Protein AF-A0A7W6RQV2-F1 (afdb_monomer)

Organism: NCBI:txid57676

Solvent-accessible surface area (backbone atoms only — not comparable to full-atom values): 5603 Å² total; per-residue (Å²): 136,58,71,72,53,54,58,49,50,53,52,50,47,19,49,53,39,10,66,61,70,71,48,55,57,66,60,26,34,29,52,48,19,45,75,64,76,25,96,26,41,68,55,44,54,55,39,45,74,69,75,50,73,82,48,71,68,47,50,51,51,50,52,47,58,39,55,73,66,35,56,68,44,67,75,70,73,44,67,94,78,64,60,72,86,61,58,65,80,74,52,79,82,84,123

pLDDT: mean 77.91, std 13.91, range [43.62, 92.31]

Structure (mmCIF, N/CA/C/O backbone):
data_AF-A0A7W6RQV2-F1
#
_entry.id   AF-A0A7W6RQV2-F1
#
loop_
_atom_site.group_PDB
_atom_site.id
_atom_site.type_symbol
_atom_site.label_atom_id
_atom_site.label_alt_id
_atom_site.label_comp_id
_atom_site.label_asym_id
_atom_site.label_entity_id
_atom_site.label_seq_id
_atom_site.pdbx_PDB_ins_code
_atom_site.Cartn_x
_atom_site.Cartn_y
_atom_site.Cartn_z
_atom_site.occupancy
_atom_site.B_iso_or_equiv
_atom_site.auth_seq_id
_atom_site.auth_comp_id
_atom_site.auth_asym_id
_atom_site.auth_atom_id
_atom_site.pdbx_PDB_model_num
ATOM 1 N N . MET A 1 1 ? -8.535 16.051 5.460 1.00 43.62 1 MET A N 1
ATOM 2 C CA . MET A 1 1 ? -8.170 14.750 4.855 1.00 43.62 1 MET A CA 1
ATOM 3 C C . MET A 1 1 ? -8.905 13.666 5.637 1.00 43.62 1 MET A C 1
ATOM 5 O O . MET A 1 1 ? -8.547 13.447 6.783 1.00 43.62 1 MET A O 1
ATOM 9 N N . THR A 1 2 ? -9.978 13.081 5.103 1.00 57.50 2 THR A N 1
ATOM 10 C CA . THR A 1 2 ? -10.766 12.036 5.791 1.00 57.50 2 THR A CA 1
ATOM 11 C C . THR A 1 2 ? -10.059 10.679 5.740 1.00 57.50 2 THR A C 1
ATOM 13 O O . THR A 1 2 ? -9.210 10.443 4.881 1.00 57.50 2 THR A O 1
ATOM 16 N N . GLU A 1 3 ? -10.398 9.769 6.649 1.00 59.25 3 GLU A N 1
ATOM 17 C CA . GLU A 1 3 ? -9.801 8.424 6.753 1.00 59.25 3 GLU A CA 1
ATOM 18 C C . GLU A 1 3 ? -9.928 7.615 5.454 1.00 59.25 3 GLU A C 1
ATOM 20 O O . GLU A 1 3 ? -8.968 6.984 5.003 1.00 59.25 3 GLU A O 1
ATOM 25 N N . ALA A 1 4 ? -11.070 7.748 4.771 1.00 64.00 4 ALA A N 1
ATOM 26 C CA . ALA A 1 4 ? -11.306 7.180 3.446 1.00 64.00 4 ALA A CA 1
ATOM 27 C C . ALA A 1 4 ? -10.264 7.636 2.404 1.00 64.00 4 ALA A C 1
ATOM 29 O O . ALA A 1 4 ? -9.883 6.862 1.519 1.00 64.00 4 ALA A O 1
ATOM 30 N N . ASN A 1 5 ? -9.746 8.864 2.529 1.00 77.75 5 ASN A N 1
ATOM 31 C CA . ASN A 1 5 ? -8.711 9.378 1.635 1.00 77.75 5 ASN A CA 1
ATOM 32 C C . ASN A 1 5 ? -7.362 8.708 1.916 1.00 77.75 5 ASN A C 1
ATOM 34 O O . ASN A 1 5 ? -6.635 8.412 0.974 1.00 77.75 5 ASN A O 1
ATOM 38 N N . LYS A 1 6 ? -7.042 8.397 3.181 1.00 80.94 6 LYS A N 1
ATOM 39 C CA . LYS A 1 6 ? -5.779 7.734 3.547 1.00 80.94 6 LYS A CA 1
ATOM 40 C C . LYS A 1 6 ? -5.721 6.296 3.031 1.00 80.94 6 LYS A C 1
ATOM 42 O O . LYS A 1 6 ? -4.740 5.916 2.394 1.00 80.94 6 LYS A O 1
ATOM 47 N N . LEU A 1 7 ? -6.792 5.519 3.212 1.00 85.81 7 LEU A N 1
ATOM 48 C CA . LEU A 1 7 ? -6.863 4.156 2.673 1.00 85.81 7 LEU A CA 1
ATOM 49 C C . LEU A 1 7 ? -6.819 4.150 1.133 1.00 85.81 7 LEU A C 1
ATOM 51 O O . LEU A 1 7 ? -6.173 3.297 0.519 1.00 85.81 7 LEU A O 1
ATOM 55 N N . SER A 1 8 ? -7.459 5.137 0.500 1.00 86.94 8 SER A N 1
ATOM 56 C CA . SER A 1 8 ? -7.398 5.326 -0.954 1.00 86.94 8 SER A CA 1
ATOM 57 C C . SER A 1 8 ? -5.983 5.659 -1.437 1.00 86.94 8 SER A C 1
ATOM 59 O O . SER A 1 8 ? -5.544 5.104 -2.448 1.00 86.94 8 SER A O 1
ATOM 61 N N . SER A 1 9 ? -5.237 6.485 -0.696 1.00 87.81 9 SER A N 1
ATOM 62 C CA . SER A 1 9 ? -3.824 6.774 -0.969 1.00 87.81 9 SER A CA 1
ATOM 63 C C . SER A 1 9 ? -2.948 5.526 -0.848 1.00 87.81 9 SER A C 1
ATOM 65 O O . SER A 1 9 ? -2.180 5.236 -1.764 1.00 87.81 9 SER A O 1
ATOM 67 N N . LEU A 1 10 ? -3.116 4.721 0.207 1.00 89.69 10 LEU A N 1
ATOM 68 C CA . LEU A 1 10 ? -2.398 3.446 0.357 1.00 89.69 10 LEU A CA 1
ATOM 69 C C . LEU A 1 10 ? -2.694 2.484 -0.802 1.00 89.69 10 LEU A C 1
ATOM 71 O O . LEU A 1 10 ? -1.792 1.858 -1.359 1.00 89.69 10 LEU A O 1
ATOM 75 N N . LYS A 1 11 ? -3.954 2.417 -1.242 1.00 90.88 11 LYS A N 1
ATOM 76 C CA . LYS A 1 11 ? -4.347 1.605 -2.400 1.00 90.88 11 LYS A CA 1
ATOM 77 C C . LYS A 1 11 ? -3.709 2.111 -3.697 1.00 90.88 11 LYS A C 1
ATOM 79 O O . LYS A 1 11 ? -3.344 1.306 -4.555 1.00 90.88 11 LYS A O 1
ATOM 84 N N . LEU A 1 12 ? -3.570 3.426 -3.865 1.00 90.38 12 LEU A N 1
ATOM 85 C CA . LEU A 1 12 ? -2.875 4.019 -5.008 1.00 90.38 12 LEU A CA 1
ATOM 86 C C . LEU A 1 12 ? -1.380 3.668 -5.000 1.00 90.38 12 LEU A C 1
ATOM 88 O O . LEU A 1 12 ? -0.839 3.308 -6.046 1.00 90.38 12 LEU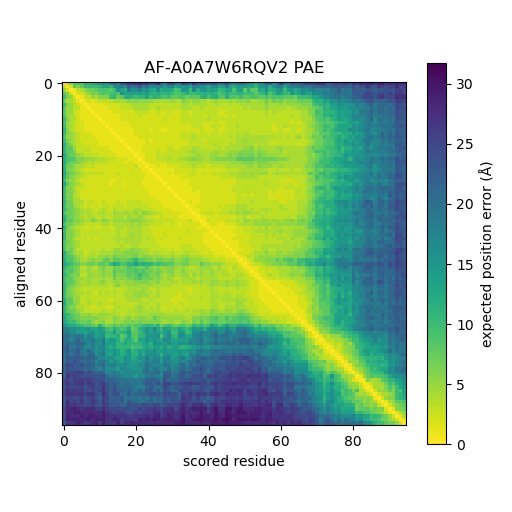 A O 1
ATOM 92 N N . LEU A 1 13 ? -0.737 3.723 -3.832 1.00 89.19 13 LEU A N 1
ATOM 93 C CA . LEU A 1 13 ? 0.656 3.316 -3.638 1.00 89.19 13 LEU A CA 1
ATOM 94 C C . LEU A 1 13 ? 0.861 1.845 -4.016 1.00 89.19 13 LEU A C 1
ATOM 96 O O . LEU A 1 13 ? 1.701 1.546 -4.865 1.00 89.19 13 LEU A O 1
ATOM 100 N N . ALA A 1 14 ? 0.019 0.944 -3.508 1.00 90.19 14 ALA A N 1
ATOM 101 C CA . ALA A 1 14 ? 0.070 -0.473 -3.862 1.00 90.19 14 ALA A CA 1
ATOM 102 C C . ALA A 1 14 ? -0.127 -0.715 -5.370 1.00 90.19 14 ALA A C 1
ATOM 104 O O . ALA A 1 14 ? 0.576 -1.525 -5.970 1.00 90.19 14 ALA A O 1
ATOM 105 N N . LYS A 1 15 ? -1.029 0.025 -6.032 1.00 90.31 15 LYS A N 1
ATOM 106 C CA . LYS A 1 15 ? -1.191 -0.050 -7.497 1.00 90.31 15 LYS A CA 1
ATOM 107 C C . LYS A 1 15 ? 0.071 0.378 -8.249 1.00 90.31 15 LYS A C 1
ATOM 109 O O . LYS A 1 15 ? 0.442 -0.267 -9.230 1.00 90.31 15 LYS A O 1
ATOM 114 N N . ARG A 1 16 ? 0.723 1.464 -7.817 1.00 87.88 16 ARG A N 1
ATOM 115 C CA . ARG A 1 16 ? 1.989 1.929 -8.411 1.00 87.88 16 ARG A CA 1
ATOM 116 C C . ARG A 1 16 ? 3.084 0.884 -8.228 1.00 87.88 16 ARG A C 1
ATOM 118 O O . ARG A 1 16 ? 3.756 0.550 -9.200 1.00 87.88 16 ARG A O 1
ATOM 125 N N . TYR A 1 17 ? 3.182 0.318 -7.030 1.00 86.44 17 TYR A N 1
ATOM 126 C CA . TYR A 1 17 ? 4.117 -0.752 -6.708 1.00 86.44 17 TYR A CA 1
ATOM 127 C C . TYR A 1 17 ? 3.906 -2.004 -7.567 1.00 86.44 17 TYR A C 1
ATOM 129 O O . TYR A 1 17 ? 4.852 -2.511 -8.165 1.00 86.44 17 TYR A O 1
ATOM 137 N N . ALA A 1 18 ? 2.655 -2.459 -7.700 1.00 89.62 18 ALA A N 1
ATOM 138 C CA . ALA A 1 18 ? 2.297 -3.603 -8.534 1.00 89.62 18 ALA A CA 1
ATOM 139 C C . ALA A 1 18 ? 2.732 -3.400 -9.992 1.00 89.62 18 ALA A C 1
ATOM 141 O O . ALA A 1 18 ? 3.310 -4.290 -10.611 1.00 89.62 18 ALA A O 1
ATOM 142 N N . ARG A 1 19 ? 2.510 -2.195 -10.534 1.00 85.88 19 ARG A N 1
ATOM 143 C CA . ARG A 1 19 ? 2.893 -1.858 -11.910 1.00 85.88 19 ARG A CA 1
ATOM 144 C C . ARG A 1 19 ? 4.408 -1.773 -12.100 1.00 85.88 19 ARG A C 1
ATOM 146 O O . ARG A 1 19 ? 4.896 -2.178 -13.152 1.00 85.88 19 ARG A O 1
ATOM 153 N N . ALA A 1 20 ? 5.127 -1.247 -11.112 1.00 83.06 20 ALA A N 1
ATOM 154 C CA . ALA A 1 20 ? 6.581 -1.121 -11.141 1.00 83.06 20 ALA A CA 1
ATOM 155 C C . ALA A 1 20 ? 7.271 -2.488 -11.122 1.00 83.06 20 ALA A C 1
ATOM 157 O O . ALA A 1 20 ? 8.108 -2.770 -11.976 1.00 83.06 20 ALA A O 1
ATOM 158 N N . ASN A 1 21 ? 6.841 -3.348 -10.198 1.00 81.56 21 ASN A N 1
ATOM 159 C CA . ASN A 1 21 ? 7.440 -4.657 -9.950 1.00 81.56 21 ASN A CA 1
ATOM 160 C C . ASN A 1 21 ? 6.817 -5.784 -10.785 1.00 81.56 21 ASN A C 1
ATOM 162 O O . ASN A 1 21 ? 7.270 -6.921 -10.717 1.00 81.56 21 ASN A O 1
ATOM 166 N N . ARG A 1 22 ? 5.783 -5.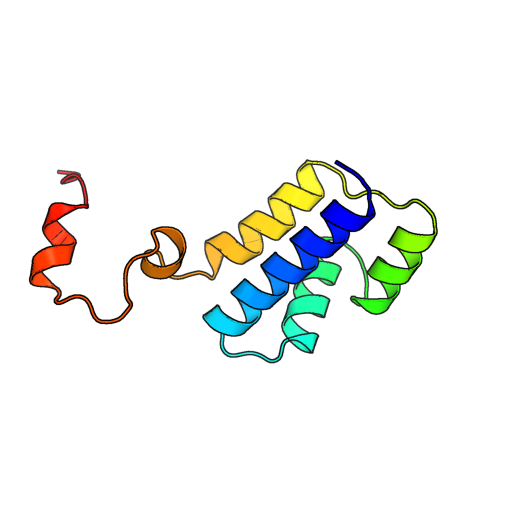482 -11.585 1.00 85.56 22 ARG A N 1
ATOM 167 C CA . ARG A 1 22 ? 5.010 -6.458 -12.377 1.00 85.56 22 ARG A CA 1
ATOM 168 C C . ARG A 1 22 ? 4.468 -7.623 -11.539 1.00 85.56 22 ARG A C 1
ATOM 170 O O . ARG A 1 22 ? 4.375 -8.747 -12.022 1.00 85.56 22 ARG A O 1
ATOM 177 N N . ILE A 1 23 ? 4.083 -7.335 -10.301 1.00 87.88 23 ILE A N 1
ATOM 178 C CA . ILE A 1 23 ? 3.429 -8.294 -9.407 1.00 87.88 23 ILE A CA 1
ATOM 179 C C . ILE A 1 23 ? 1.916 -8.085 -9.411 1.00 87.88 23 ILE A C 1
ATOM 181 O O . ILE A 1 23 ? 1.406 -7.067 -9.888 1.00 87.88 23 ILE A O 1
ATOM 185 N N . THR A 1 24 ? 1.177 -9.043 -8.856 1.00 91.00 24 THR A N 1
ATOM 186 C CA . THR A 1 24 ? -0.275 -8.896 -8.723 1.00 91.00 24 THR A CA 1
ATOM 187 C C . THR A 1 24 ? -0.624 -7.800 -7.713 1.00 91.00 24 THR A C 1
ATOM 189 O O . THR A 1 24 ? 0.099 -7.555 -6.744 1.00 91.00 24 THR A O 1
ATOM 192 N N . LEU A 1 25 ? -1.770 -7.140 -7.912 1.00 91.38 25 LEU A N 1
ATOM 193 C CA . LEU A 1 25 ? -2.234 -6.102 -6.987 1.00 91.38 25 LEU A CA 1
ATOM 194 C C . LEU A 1 25 ? -2.444 -6.649 -5.567 1.00 91.38 25 LEU A C 1
ATOM 196 O O . LEU A 1 25 ? -2.172 -5.937 -4.609 1.00 91.38 25 LEU A O 1
ATOM 200 N N . HIS A 1 26 ? -2.898 -7.897 -5.431 1.00 90.75 26 HIS A N 1
ATOM 201 C CA . HIS A 1 26 ? -3.097 -8.528 -4.125 1.00 90.75 26 HIS A CA 1
ATOM 202 C C . HIS A 1 26 ? -1.780 -8.627 -3.348 1.00 90.75 26 HIS A C 1
ATOM 204 O O . HIS A 1 26 ? -1.705 -8.170 -2.213 1.00 90.75 26 HIS A O 1
ATOM 210 N N . GLN A 1 27 ? -0.721 -9.127 -3.992 1.00 89.75 27 GLN A N 1
ATOM 211 C CA . GLN A 1 27 ? 0.610 -9.206 -3.386 1.00 89.75 27 GLN A CA 1
ATOM 212 C C . GLN A 1 27 ? 1.137 -7.822 -2.995 1.00 89.75 27 GLN A C 1
ATOM 214 O O . GLN A 1 27 ? 1.664 -7.646 -1.902 1.00 89.75 27 GLN A O 1
ATOM 219 N N . ALA A 1 28 ? 0.954 -6.816 -3.855 1.00 91.06 28 ALA A N 1
ATOM 220 C CA . ALA A 1 28 ? 1.365 -5.450 -3.540 1.00 91.06 28 ALA A CA 1
ATOM 221 C C . ALA A 1 28 ? 0.613 -4.867 -2.331 1.00 91.06 28 ALA A C 1
ATOM 223 O O . ALA A 1 28 ? 1.210 -4.177 -1.509 1.00 91.06 28 ALA A O 1
ATOM 224 N N . LEU A 1 29 ? -0.689 -5.138 -2.210 1.00 92.25 29 LEU A N 1
ATOM 225 C CA . LEU A 1 29 ? -1.494 -4.685 -1.075 1.00 92.25 29 LEU A CA 1
ATOM 226 C C . LEU A 1 29 ? -1.063 -5.355 0.234 1.00 92.25 29 LEU A C 1
ATOM 228 O O . LEU A 1 29 ? -0.984 -4.673 1.255 1.00 92.25 29 LEU A O 1
ATOM 232 N N . ASP A 1 30 ? -0.740 -6.649 0.205 1.00 92.31 30 ASP A N 1
ATOM 233 C CA . ASP A 1 30 ? -0.236 -7.360 1.384 1.00 92.31 30 ASP A CA 1
ATOM 234 C C . ASP A 1 30 ? 1.156 -6.876 1.802 1.00 92.31 30 ASP A C 1
ATOM 236 O O . ASP A 1 30 ? 1.425 -6.760 2.993 1.00 92.31 30 ASP A O 1
ATOM 240 N N . LEU A 1 31 ? 2.016 -6.496 0.853 1.00 89.94 31 LEU A N 1
ATOM 241 C CA . LEU A 1 31 ? 3.314 -5.886 1.163 1.00 89.94 31 LEU A CA 1
ATOM 242 C C . LEU A 1 31 ? 3.165 -4.519 1.841 1.00 89.94 31 LEU A C 1
ATOM 244 O O . LEU A 1 31 ? 3.843 -4.249 2.834 1.00 89.94 31 LEU A O 1
ATOM 248 N N . VAL A 1 32 ? 2.260 -3.666 1.345 1.00 90.31 32 VAL A N 1
ATOM 249 C CA . VAL A 1 32 ? 1.952 -2.384 2.004 1.00 90.31 32 VAL A CA 1
ATOM 250 C C . VAL A 1 32 ? 1.368 -2.624 3.398 1.00 90.31 32 VAL A C 1
ATOM 252 O O . VAL A 1 32 ? 1.760 -1.942 4.340 1.00 90.31 32 VAL A O 1
ATOM 255 N N . ALA A 1 33 ? 0.480 -3.609 3.556 1.00 91.56 33 ALA A N 1
ATOM 256 C CA . ALA A 1 33 ? -0.067 -3.976 4.860 1.00 91.56 33 ALA A CA 1
ATOM 257 C C . ALA A 1 33 ? 1.024 -4.471 5.824 1.00 91.56 33 ALA A C 1
ATOM 259 O O . ALA A 1 33 ? 1.063 -4.022 6.966 1.00 91.56 33 ALA A O 1
ATOM 260 N N . GLY A 1 34 ? 1.954 -5.303 5.349 1.00 89.50 34 GLY A N 1
ATOM 261 C CA . GLY A 1 34 ? 3.080 -5.804 6.137 1.00 89.50 34 GLY A CA 1
ATOM 262 C C . GLY A 1 34 ? 4.021 -4.698 6.615 1.00 89.50 34 GLY A C 1
ATOM 263 O O . GLY A 1 34 ? 4.479 -4.736 7.752 1.00 89.50 34 GLY A O 1
ATOM 264 N N . LYS A 1 35 ? 4.254 -3.657 5.801 1.00 89.31 35 LYS A N 1
ATOM 265 C CA . LYS A 1 35 ? 5.000 -2.459 6.241 1.00 89.31 35 LYS A CA 1
ATOM 266 C C . LYS A 1 35 ? 4.293 -1.650 7.319 1.00 89.31 35 LYS A C 1
ATOM 268 O O . LYS A 1 35 ? 4.947 -0.904 8.036 1.00 89.31 35 LYS A O 1
ATOM 273 N N . LEU A 1 36 ? 2.980 -1.790 7.412 1.00 89.00 36 LEU A N 1
ATOM 274 C CA . LEU A 1 36 ? 2.141 -1.149 8.416 1.00 89.00 36 LEU A CA 1
ATOM 275 C C . LEU A 1 36 ? 1.857 -2.089 9.599 1.00 89.00 36 LEU A C 1
ATOM 277 O O . LEU A 1 36 ? 0.947 -1.815 10.372 1.00 89.00 36 LEU A O 1
ATOM 281 N N . GLU A 1 37 ? 2.615 -3.186 9.718 1.00 88.94 37 GLU A N 1
ATOM 282 C CA . GLU A 1 37 ? 2.502 -4.206 10.772 1.00 88.94 37 GLU A CA 1
ATOM 283 C C . GLU A 1 37 ? 1.178 -4.993 10.761 1.00 88.94 37 GLU A C 1
ATOM 285 O O . GLU A 1 37 ? 0.797 -5.636 11.739 1.00 88.94 37 GLU A O 1
ATOM 290 N N . PHE A 1 38 ? 0.480 -5.014 9.623 1.00 90.25 38 PHE A N 1
ATOM 291 C CA . PHE A 1 38 ? -0.704 -5.846 9.422 1.00 90.25 38 PHE A CA 1
ATOM 292 C C . PHE A 1 38 ? -0.369 -7.124 8.656 1.00 90.25 38 PHE A C 1
ATOM 294 O O . PHE A 1 38 ? 0.331 -7.109 7.649 1.00 90.25 38 PHE A O 1
ATOM 301 N N . ALA A 1 39 ? -0.976 -8.237 9.073 1.00 88.56 39 ALA A N 1
ATOM 302 C CA . ALA A 1 39 ? -0.783 -9.540 8.432 1.00 88.56 39 ALA A CA 1
ATOM 303 C C . ALA A 1 39 ? -1.337 -9.632 6.994 1.00 88.56 39 ALA A C 1
ATOM 305 O O . ALA A 1 39 ? -0.935 -10.506 6.235 1.00 88.56 39 ALA A O 1
ATOM 306 N N . SER A 1 40 ? -2.310 -8.792 6.633 1.00 91.88 40 SER A N 1
ATOM 307 C CA . SER A 1 40 ? -2.885 -8.736 5.282 1.00 91.88 40 SER A CA 1
ATOM 308 C C . SER A 1 40 ? -3.614 -7.422 5.053 1.00 91.88 40 SER A C 1
ATOM 310 O O . SER A 1 40 ? -4.055 -6.758 6.003 1.00 91.88 40 SER A O 1
ATOM 312 N N . TRP A 1 41 ? -3.833 -7.085 3.783 1.00 91.75 41 TRP A N 1
ATOM 313 C CA . TRP A 1 41 ? -4.635 -5.920 3.411 1.00 91.75 41 TRP A CA 1
ATOM 314 C C . TRP A 1 41 ? -6.042 -5.950 4.024 1.00 91.75 41 TRP A C 1
ATOM 316 O O . TRP A 1 41 ? -6.567 -4.930 4.466 1.00 91.75 41 TRP A O 1
ATOM 326 N N . THR A 1 42 ? -6.652 -7.129 4.123 1.00 91.31 42 THR A N 1
ATOM 327 C CA . THR A 1 42 ? -7.993 -7.311 4.692 1.00 91.31 42 THR A CA 1
ATOM 328 C C . THR A 1 42 ? -8.045 -6.945 6.177 1.00 91.31 42 THR A C 1
ATOM 330 O O . THR A 1 42 ? -9.029 -6.357 6.639 1.00 91.31 42 THR A O 1
ATOM 333 N N . LYS A 1 43 ? -6.979 -7.249 6.933 1.00 92.06 43 LYS A N 1
ATOM 334 C CA . LYS A 1 43 ? -6.846 -6.857 8.346 1.00 92.06 43 LYS A CA 1
ATOM 335 C C . LYS A 1 43 ? -6.678 -5.348 8.486 1.00 92.06 43 LYS A C 1
ATOM 337 O O . LYS A 1 43 ? -7.352 -4.761 9.326 1.00 92.06 43 LYS A O 1
ATOM 342 N N . LEU A 1 44 ? -5.886 -4.729 7.614 1.00 90.00 44 LEU A N 1
ATOM 343 C CA . LEU A 1 44 ? -5.730 -3.276 7.566 1.00 90.00 44 LEU A CA 1
ATOM 344 C C . LEU A 1 44 ? -7.057 -2.571 7.252 1.00 90.00 44 LEU A C 1
ATOM 346 O O . LEU A 1 44 ? -7.436 -1.633 7.946 1.00 90.00 44 LEU A O 1
ATOM 350 N N . VAL A 1 45 ? -7.820 -3.048 6.262 1.00 89.06 45 VAL A N 1
ATOM 351 C CA . VAL A 1 45 ? -9.155 -2.500 5.950 1.00 89.06 45 VAL A CA 1
ATOM 352 C C . VAL A 1 45 ? -10.107 -2.662 7.134 1.0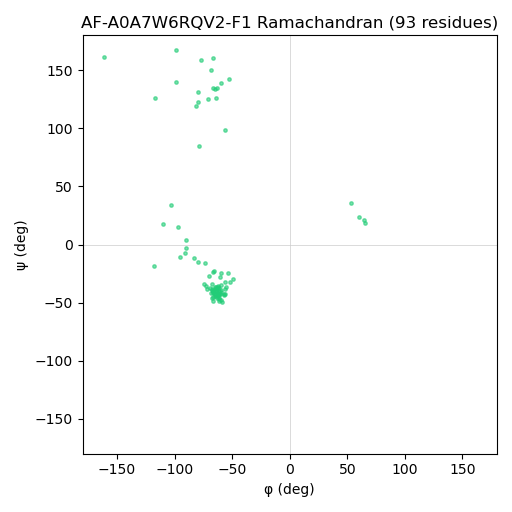0 89.06 45 VAL A C 1
ATOM 354 O O . VAL A 1 45 ? -10.880 -1.758 7.434 1.00 89.06 45 VAL A O 1
ATOM 357 N N . SER A 1 46 ? -10.053 -3.803 7.823 1.00 90.31 46 SER A N 1
ATOM 358 C CA . SER A 1 46 ? -10.873 -4.044 9.015 1.00 90.31 46 SER A CA 1
ATOM 359 C C . SER A 1 46 ? -10.500 -3.109 10.166 1.00 90.31 46 SER A C 1
ATOM 361 O O . SER A 1 46 ? -11.393 -2.639 10.861 1.00 90.31 46 SER A O 1
ATOM 363 N N . ALA A 1 47 ? -9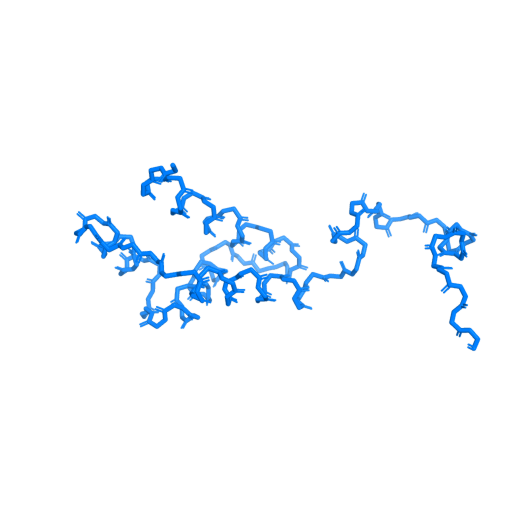.210 -2.814 10.347 1.00 87.75 47 ALA A N 1
ATOM 364 C CA . ALA A 1 47 ? -8.738 -1.834 11.318 1.00 87.75 47 ALA A CA 1
ATOM 365 C C . ALA A 1 47 ? -9.179 -0.419 10.932 1.00 87.75 47 ALA A C 1
ATOM 367 O O . ALA A 1 47 ? -9.720 0.295 11.766 1.00 87.75 47 ALA A O 1
ATOM 368 N N . SER A 1 48 ? -9.046 -0.035 9.659 1.00 85.88 48 SER A N 1
ATOM 369 C CA . SER A 1 48 ? -9.491 1.275 9.168 1.00 85.88 48 SER A CA 1
ATOM 370 C C . SER A 1 48 ? -10.995 1.499 9.336 1.00 85.88 48 SER A C 1
ATOM 372 O O . SER A 1 48 ? -11.415 2.635 9.490 1.00 85.88 48 SER A O 1
ATOM 374 N N . LYS A 1 49 ? -11.813 0.438 9.335 1.00 84.75 49 LYS A N 1
ATOM 375 C CA . LYS A 1 49 ? -13.246 0.520 9.673 1.00 84.75 49 LYS A CA 1
ATOM 376 C C . LYS A 1 49 ? -13.520 0.714 11.170 1.00 84.75 49 LYS A C 1
ATOM 378 O O . LYS A 1 49 ? -14.653 1.003 11.528 1.00 84.75 49 LYS A O 1
ATOM 383 N N . ARG A 1 50 ? -12.527 0.475 12.026 1.00 85.44 50 ARG A N 1
ATOM 384 C CA . ARG A 1 50 ? -12.569 0.664 13.485 1.00 85.44 50 ARG A CA 1
ATOM 385 C C . ARG A 1 50 ? -11.821 1.939 13.888 1.00 85.44 50 ARG A C 1
ATOM 387 O O . ARG A 1 50 ? -11.125 1.934 14.898 1.00 85.44 50 ARG A O 1
ATOM 394 N N . ASP A 1 51 ? -11.878 2.962 13.037 1.00 81.81 51 ASP A N 1
ATOM 395 C CA . ASP A 1 51 ? -11.233 4.263 13.253 1.00 81.81 51 ASP A CA 1
ATOM 396 C C . ASP A 1 51 ? -9.701 4.187 13.394 1.00 81.81 51 ASP A C 1
ATOM 398 O O . ASP A 1 51 ? -9.056 5.058 13.979 1.00 81.81 51 ASP A O 1
ATOM 402 N N . TRP A 1 52 ? -9.071 3.135 12.854 1.00 86.00 52 TRP A N 1
ATOM 403 C CA . TRP A 1 52 ? -7.616 3.111 12.755 1.00 86.00 52 TRP A CA 1
ATOM 404 C C . TRP A 1 52 ? -7.154 4.105 11.695 1.00 86.00 52 TRP A C 1
ATOM 406 O O . TRP A 1 52 ? -7.519 4.022 10.517 1.00 86.00 52 TRP A O 1
ATOM 416 N N . ILE A 1 53 ? -6.272 5.003 12.115 1.00 82.38 53 ILE A N 1
ATOM 417 C CA . ILE A 1 53 ? -5.686 6.029 11.271 1.00 82.38 53 ILE A CA 1
ATOM 418 C C . ILE A 1 53 ? -4.180 5.775 11.195 1.00 82.38 53 ILE A C 1
ATOM 420 O O . ILE A 1 53 ? -3.528 5.744 12.237 1.00 82.38 53 ILE A O 1
ATOM 424 N N . PRO A 1 54 ? -3.592 5.668 9.990 1.00 83.19 54 PRO A N 1
ATOM 425 C CA . PRO A 1 54 ? -2.151 5.544 9.878 1.00 83.19 54 PRO A CA 1
ATOM 426 C C . PRO A 1 54 ? -1.462 6.829 10.348 1.00 83.19 54 PRO A C 1
ATOM 428 O O . PRO A 1 54 ? -1.855 7.948 9.967 1.00 83.19 54 PRO A O 1
ATOM 431 N N . THR A 1 55 ? -0.415 6.638 11.148 1.00 86.25 55 THR A N 1
ATOM 432 C CA . THR A 1 55 ? 0.495 7.690 11.615 1.00 86.25 55 THR 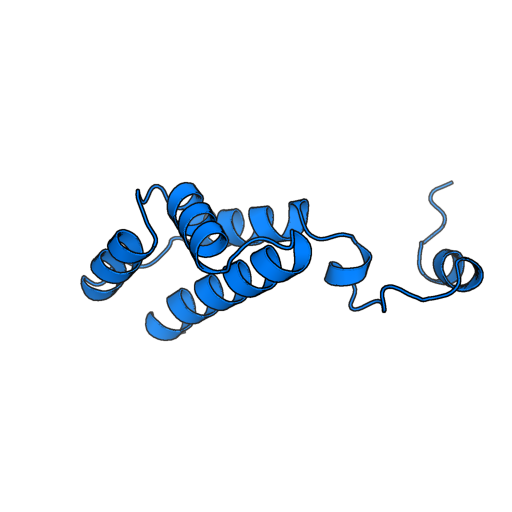A CA 1
ATOM 433 C C . THR A 1 55 ? 1.289 8.269 10.440 1.00 86.25 55 THR A C 1
ATOM 435 O O . THR A 1 55 ? 1.418 7.649 9.382 1.00 86.25 55 THR A O 1
ATOM 438 N N . ILE A 1 56 ? 1.843 9.471 10.607 1.00 84.31 56 ILE A N 1
ATOM 439 C CA . ILE A 1 56 ? 2.687 10.117 9.589 1.00 84.31 56 ILE A CA 1
ATOM 440 C C . ILE A 1 56 ? 3.882 9.223 9.217 1.00 84.31 56 ILE A C 1
ATOM 442 O O . ILE A 1 56 ? 4.158 9.038 8.037 1.00 84.31 56 ILE A O 1
ATOM 446 N N . GLU A 1 57 ? 4.529 8.597 10.200 1.00 86.25 57 GLU A N 1
ATOM 447 C CA . GLU A 1 57 ? 5.661 7.679 9.988 1.00 86.25 57 GLU A CA 1
ATOM 448 C C . GLU A 1 57 ? 5.270 6.426 9.195 1.00 86.25 57 GLU A C 1
ATOM 450 O O . GLU A 1 57 ? 5.988 5.982 8.299 1.00 86.25 57 GLU A O 1
ATOM 455 N N . GLN A 1 58 ? 4.091 5.880 9.486 1.00 87.19 58 GLN A N 1
ATOM 456 C CA .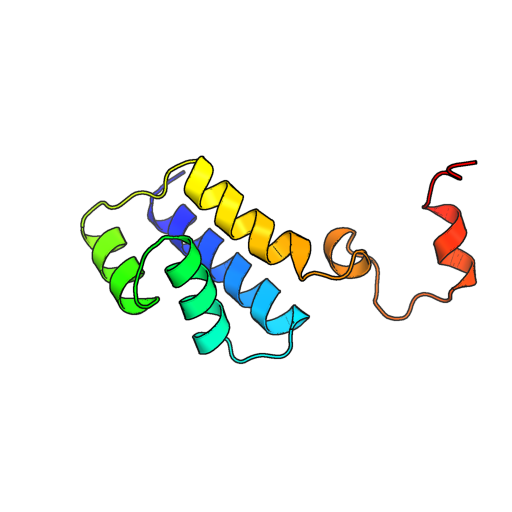 GLN A 1 58 ? 3.515 4.744 8.773 1.00 87.19 58 GLN A CA 1
ATOM 457 C C . GLN A 1 58 ? 3.216 5.090 7.309 1.00 87.19 58 GLN A C 1
ATOM 459 O O . GLN A 1 58 ? 3.563 4.332 6.402 1.00 87.19 58 GLN A O 1
ATOM 464 N N . MET A 1 59 ? 2.635 6.268 7.062 1.00 86.69 59 MET A N 1
ATOM 465 C CA . MET A 1 59 ? 2.436 6.784 5.704 1.00 86.69 59 MET A CA 1
ATOM 466 C C . MET A 1 59 ? 3.770 6.979 4.973 1.00 86.69 59 MET A C 1
ATOM 468 O O . MET A 1 59 ? 3.916 6.502 3.849 1.00 86.69 59 MET A O 1
ATOM 472 N N . ALA A 1 60 ? 4.758 7.598 5.623 1.00 86.69 60 ALA A N 1
ATOM 473 C CA . ALA A 1 60 ? 6.086 7.811 5.050 1.00 86.69 60 ALA A CA 1
ATOM 474 C C . ALA A 1 60 ? 6.792 6.484 4.724 1.00 86.69 60 ALA A C 1
ATOM 476 O O . ALA A 1 60 ? 7.433 6.364 3.684 1.00 86.69 60 ALA A O 1
ATOM 477 N N . SER A 1 61 ? 6.619 5.458 5.559 1.00 85.69 61 SER A N 1
ATOM 478 C CA . SER A 1 61 ? 7.176 4.118 5.332 1.00 85.69 61 SER A CA 1
ATOM 479 C C . SER A 1 61 ? 6.541 3.421 4.125 1.00 85.69 61 SER A C 1
ATOM 481 O O . SER A 1 61 ? 7.240 2.798 3.321 1.00 85.69 61 SER A O 1
ATOM 483 N N . ALA A 1 62 ? 5.221 3.550 3.957 1.00 85.62 62 ALA A N 1
ATOM 484 C CA . ALA A 1 62 ? 4.513 3.026 2.792 1.00 85.62 62 ALA A CA 1
ATOM 485 C C . ALA A 1 62 ? 4.917 3.756 1.498 1.00 85.62 62 ALA A C 1
ATOM 487 O O . ALA A 1 62 ? 5.097 3.122 0.458 1.00 85.62 62 ALA A O 1
ATOM 488 N N . GLU A 1 63 ? 5.101 5.077 1.552 1.00 85.19 63 GLU A N 1
ATOM 489 C CA . GLU A 1 63 ? 5.606 5.867 0.425 1.00 85.19 63 GLU A CA 1
ATOM 490 C C . GLU A 1 63 ? 7.056 5.517 0.083 1.00 85.19 63 GLU A C 1
ATOM 492 O O . GLU A 1 63 ? 7.378 5.346 -1.094 1.00 85.19 63 GLU A O 1
ATOM 497 N N . ALA A 1 64 ? 7.910 5.340 1.094 1.00 85.44 64 ALA A N 1
ATOM 498 C CA . ALA A 1 64 ? 9.304 4.952 0.925 1.00 85.44 64 ALA A CA 1
ATOM 499 C C . ALA A 1 64 ? 9.435 3.588 0.237 1.00 85.44 64 ALA A C 1
ATOM 501 O O . ALA A 1 64 ? 10.228 3.477 -0.693 1.00 85.44 64 ALA A O 1
ATOM 502 N N . LEU A 1 65 ? 8.612 2.595 0.608 1.00 81.69 65 LEU A N 1
ATOM 503 C CA . LEU A 1 65 ? 8.570 1.289 -0.069 1.00 81.69 65 LEU A CA 1
ATOM 504 C C . LEU A 1 65 ? 8.294 1.438 -1.569 1.00 81.69 65 LEU A C 1
ATOM 506 O O . LEU A 1 65 ? 8.911 0.775 -2.402 1.00 81.69 65 LEU A O 1
ATOM 510 N N . VAL A 1 66 ? 7.359 2.317 -1.927 1.00 77.94 66 VAL A N 1
ATOM 511 C CA . VAL A 1 66 ? 7.040 2.570 -3.332 1.00 77.94 66 VAL A CA 1
ATOM 512 C C . VAL A 1 66 ? 8.164 3.347 -4.011 1.00 77.94 66 VAL A C 1
ATOM 514 O O . VAL A 1 66 ? 8.499 3.054 -5.153 1.00 77.94 66 VAL A O 1
ATOM 517 N N . ALA A 1 67 ? 8.786 4.302 -3.325 1.00 75.81 67 ALA A N 1
ATOM 518 C CA . ALA A 1 67 ? 9.879 5.093 -3.870 1.00 75.81 67 ALA A CA 1
ATOM 519 C C . ALA A 1 67 ? 11.156 4.273 -4.115 1.00 75.81 67 ALA A C 1
ATOM 521 O O . ALA A 1 67 ? 11.803 4.497 -5.137 1.00 75.81 67 ALA A O 1
ATOM 522 N N . THR A 1 68 ? 11.521 3.337 -3.234 1.00 71.62 68 THR A N 1
ATOM 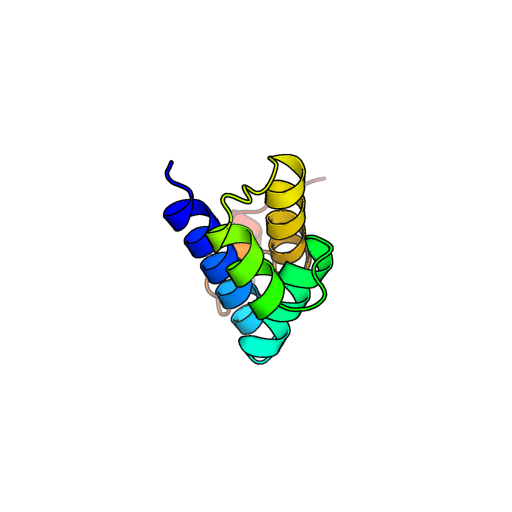523 C CA . THR A 1 68 ? 12.726 2.504 -3.394 1.00 71.62 68 THR A CA 1
ATOM 524 C C . THR A 1 68 ? 12.634 1.585 -4.604 1.00 71.62 68 THR A C 1
ATOM 526 O O . THR A 1 68 ? 13.582 1.525 -5.384 1.00 71.62 68 THR A O 1
ATOM 529 N N . ASP A 1 69 ? 11.477 0.957 -4.820 1.00 66.44 69 ASP A N 1
ATOM 530 C CA . ASP A 1 69 ? 11.309 -0.034 -5.892 1.00 66.44 69 ASP A CA 1
ATOM 531 C C . ASP A 1 69 ? 10.833 0.577 -7.217 1.00 66.44 69 ASP A C 1
ATOM 533 O O . ASP A 1 69 ? 10.804 -0.090 -8.252 1.00 66.44 69 ASP A O 1
ATOM 537 N N . LEU A 1 70 ? 10.483 1.868 -7.230 1.00 61.75 70 LEU A N 1
ATOM 538 C CA . LEU A 1 70 ? 10.215 2.587 -8.469 1.00 61.75 70 LEU A CA 1
ATOM 539 C C . LEU A 1 70 ? 11.533 3.013 -9.133 1.00 61.75 70 LEU A C 1
ATOM 541 O O . LEU A 1 70 ? 12.285 3.824 -8.567 1.00 61.75 70 LEU A O 1
ATOM 545 N N . PRO A 1 71 ? 11.775 2.591 -10.389 1.00 60.03 71 PRO A N 1
ATOM 546 C CA . PRO A 1 71 ? 12.832 3.168 -11.203 1.00 60.03 71 PRO A CA 1
ATOM 547 C C . PRO A 1 71 ? 12.693 4.695 -11.264 1.00 60.03 71 PRO A C 1
ATOM 549 O O . PRO A 1 71 ? 11.578 5.211 -11.376 1.00 60.03 71 PRO A O 1
ATOM 552 N N . ALA A 1 72 ? 13.813 5.424 -11.245 1.00 59.72 72 ALA A N 1
ATOM 553 C CA . ALA A 1 72 ? 13.824 6.892 -11.218 1.00 59.72 72 ALA A CA 1
ATOM 554 C C . ALA A 1 72 ? 12.960 7.536 -12.322 1.00 59.72 72 ALA A C 1
ATOM 556 O O . ALA A 1 72 ? 12.318 8.556 -12.086 1.00 59.72 72 ALA A O 1
ATOM 557 N N . TYR A 1 73 ? 12.854 6.899 -13.497 1.00 59.50 73 TYR A N 1
ATOM 558 C CA . TYR A 1 73 ? 11.999 7.385 -14.584 1.00 59.50 73 TYR A CA 1
ATOM 559 C C . TYR A 1 73 ? 10.512 7.422 -14.198 1.00 59.50 73 TYR A C 1
ATOM 561 O O . TYR A 1 73 ? 9.798 8.341 -14.571 1.00 59.50 73 TYR A O 1
ATOM 569 N N . PHE A 1 74 ? 10.045 6.467 -13.394 1.00 57.53 74 PHE A N 1
ATOM 570 C CA . PHE A 1 74 ? 8.659 6.412 -12.938 1.00 57.53 74 PHE A CA 1
ATOM 571 C C . PHE A 1 74 ? 8.373 7.472 -11.864 1.00 57.53 74 PHE A C 1
ATOM 573 O O . PHE A 1 74 ? 7.278 8.027 -11.827 1.00 57.53 74 PHE A O 1
ATOM 580 N N . ARG A 1 75 ? 9.368 7.778 -11.018 1.00 56.53 75 ARG A N 1
ATOM 581 C CA . ARG A 1 75 ? 9.297 8.851 -10.010 1.00 56.53 75 ARG A CA 1
ATOM 582 C C . ARG A 1 75 ? 9.252 10.243 -10.639 1.00 56.53 75 ARG A C 1
ATOM 584 O O . ARG A 1 75 ? 8.518 11.096 -10.162 1.00 56.53 75 ARG A O 1
ATOM 591 N N . LEU A 1 76 ? 9.999 10.443 -11.721 1.00 60.78 76 LEU A N 1
ATOM 592 C CA . LEU A 1 76 ? 10.123 11.726 -12.416 1.00 60.78 76 LEU A CA 1
ATOM 593 C C . LEU A 1 76 ? 9.083 11.921 -13.536 1.00 60.78 76 LEU A C 1
ATOM 595 O O . LEU A 1 76 ? 9.145 12.910 -14.259 1.00 60.78 76 LEU A O 1
ATOM 599 N N . GLY A 1 77 ? 8.144 10.982 -13.720 1.00 57.12 77 GLY A N 1
ATOM 600 C CA . GLY A 1 77 ? 7.170 11.034 -14.820 1.00 57.12 77 GLY A CA 1
ATOM 601 C C . GLY A 1 77 ? 7.802 10.906 -16.213 1.00 57.12 77 GLY A C 1
ATOM 602 O O . GLY A 1 77 ? 7.183 11.257 -17.213 1.00 57.12 77 GLY A O 1
ATOM 603 N N . ILE A 1 78 ? 9.033 10.399 -16.287 1.00 61.41 78 ILE A N 1
ATOM 604 C CA . ILE A 1 78 ? 9.798 10.255 -17.521 1.00 61.41 78 ILE A CA 1
ATOM 605 C C . ILE A 1 78 ? 9.322 8.997 -18.267 1.00 61.41 78 ILE A C 1
ATOM 607 O O . ILE A 1 78 ? 9.254 7.911 -17.678 1.00 61.41 78 ILE A O 1
ATOM 611 N N . PRO A 1 79 ? 9.027 9.083 -19.576 1.00 57.03 79 PRO A N 1
ATOM 612 C CA . PRO A 1 79 ? 8.653 7.917 -20.365 1.00 57.03 79 PRO A CA 1
ATOM 613 C C . PRO A 1 79 ? 9.797 6.892 -20.433 1.00 57.03 79 PRO A C 1
ATOM 615 O O . PRO A 1 79 ? 10.949 7.226 -20.708 1.00 57.03 79 PRO A O 1
ATOM 618 N N . LYS A 1 80 ? 9.461 5.606 -20.241 1.00 58.28 80 LYS A N 1
ATOM 619 C CA . LYS A 1 80 ? 10.403 4.464 -20.206 1.00 58.28 80 LYS A CA 1
ATOM 620 C C . LYS A 1 80 ? 11.326 4.364 -21.436 1.00 58.28 80 LYS A C 1
ATOM 622 O O . LYS A 1 80 ? 12.393 3.767 -21.349 1.00 58.28 80 LYS A O 1
ATOM 627 N N . GLN A 1 81 ? 10.907 4.927 -22.564 1.00 63.81 81 GLN A N 1
ATOM 628 C CA . GLN A 1 81 ? 11.528 4.779 -23.881 1.00 63.81 81 GLN A CA 1
ATOM 629 C C . GLN A 1 81 ? 12.223 6.050 -24.389 1.00 63.81 81 GLN A C 1
ATOM 631 O O . GLN A 1 81 ? 12.456 6.180 -25.587 1.00 63.81 81 GLN A O 1
ATOM 636 N N . TRP A 1 82 ? 12.532 7.012 -23.514 1.00 60.09 82 TRP A N 1
ATOM 637 C CA . TRP A 1 82 ? 13.259 8.198 -23.961 1.00 60.09 82 TRP A CA 1
ATOM 638 C C . TRP A 1 82 ? 14.675 7.807 -24.429 1.00 60.09 82 TRP A C 1
ATOM 640 O O . TRP A 1 82 ? 15.337 7.037 -23.721 1.00 60.09 82 TRP A O 1
ATOM 650 N N . PRO A 1 83 ? 15.157 8.289 -25.594 1.00 59.78 83 PRO A N 1
ATOM 651 C CA . PRO A 1 83 ? 16.498 7.981 -26.058 1.00 59.78 83 PRO A CA 1
ATOM 652 C C . PRO A 1 83 ? 17.524 8.459 -25.035 1.00 59.78 83 PRO A C 1
ATOM 654 O O . PRO A 1 83 ? 17.411 9.562 -24.497 1.00 59.78 83 PRO A O 1
ATOM 657 N N . THR A 1 84 ? 18.554 7.645 -24.798 1.00 61.16 84 THR A N 1
ATOM 658 C CA . THR A 1 84 ? 19.634 7.909 -23.833 1.00 61.16 84 THR A CA 1
ATOM 659 C C . THR A 1 84 ? 20.238 9.315 -23.977 1.00 61.16 84 THR A C 1
ATOM 661 O O . THR A 1 84 ? 20.618 9.912 -22.975 1.00 61.16 84 THR A O 1
ATOM 664 N N . ALA A 1 85 ? 20.230 9.883 -25.188 1.00 64.81 85 ALA A N 1
ATOM 665 C CA . ALA A 1 85 ? 20.704 11.232 -25.506 1.00 64.81 85 ALA A CA 1
ATOM 666 C C . ALA A 1 85 ? 19.990 12.377 -24.756 1.00 64.81 85 ALA A C 1
ATOM 668 O O . ALA A 1 85 ? 20.572 13.438 -24.575 1.00 64.81 85 ALA A O 1
ATOM 669 N N . TRP A 1 86 ? 18.752 12.175 -24.298 1.00 64.69 86 TRP A N 1
ATOM 670 C CA . TRP A 1 86 ? 17.982 13.193 -23.569 1.00 64.69 86 TRP A CA 1
ATOM 671 C C . TRP A 1 86 ? 18.102 13.029 -22.048 1.00 64.69 86 TRP A C 1
ATOM 673 O O . TRP A 1 86 ? 17.713 13.912 -21.288 1.00 64.69 86 TRP A O 1
ATOM 683 N N . ARG A 1 87 ? 18.667 11.902 -21.586 1.00 57.84 87 ARG A N 1
ATOM 684 C CA . ARG A 1 87 ? 18.827 11.584 -20.160 1.00 57.84 87 ARG A CA 1
ATOM 685 C C . ARG A 1 87 ? 19.882 12.473 -19.486 1.00 57.84 87 ARG A C 1
ATOM 687 O O . ARG A 1 87 ? 19.765 12.741 -18.296 1.00 57.84 87 ARG A O 1
ATOM 694 N N . THR A 1 88 ? 20.862 12.960 -20.245 1.00 63.38 88 THR A N 1
ATOM 695 C CA . THR A 1 88 ? 21.959 13.824 -19.776 1.00 63.38 88 THR A CA 1
ATOM 696 C C . THR A 1 88 ? 21.570 15.295 -19.615 1.00 63.38 88 THR A C 1
ATOM 698 O O . THR A 1 88 ? 22.292 16.034 -18.959 1.00 63.38 88 THR A O 1
ATOM 701 N N . LEU A 1 89 ? 20.433 15.730 -20.171 1.00 64.31 89 LEU A N 1
ATOM 702 C CA . LEU A 1 89 ? 19.988 17.132 -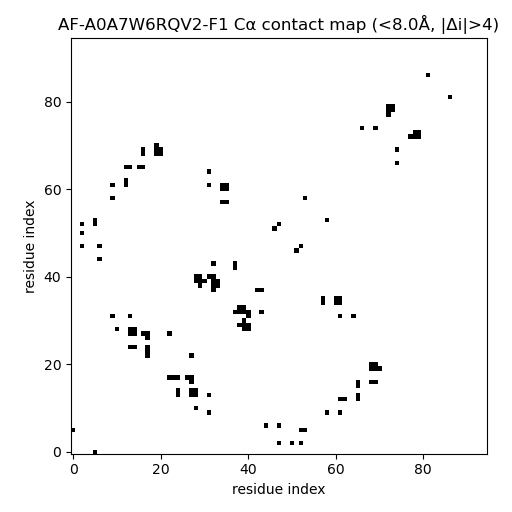20.123 1.00 64.31 89 LEU A CA 1
ATOM 703 C C . LEU A 1 89 ? 19.247 17.502 -18.824 1.00 64.31 89 LEU A C 1
ATOM 705 O O . LEU A 1 89 ? 18.996 18.678 -18.584 1.00 64.31 89 LEU A O 1
ATOM 709 N N . ILE A 1 90 ? 18.872 16.513 -18.002 1.00 64.31 90 ILE A N 1
ATOM 710 C CA . ILE A 1 90 ? 18.025 16.707 -16.805 1.00 64.31 90 ILE A CA 1
ATOM 711 C C . ILE A 1 90 ? 18.760 16.319 -15.514 1.00 64.31 90 ILE A C 1
ATOM 713 O O . ILE A 1 90 ? 18.377 16.744 -14.426 1.00 64.31 90 ILE A O 1
ATOM 717 N N . THR A 1 91 ? 19.838 15.539 -15.602 1.00 56.53 91 THR A N 1
ATOM 718 C CA . THR A 1 91 ? 20.724 15.298 -14.459 1.00 56.53 91 THR A CA 1
ATOM 719 C C . THR A 1 91 ? 21.696 16.469 -14.318 1.00 56.53 91 THR A C 1
ATOM 721 O O . THR A 1 91 ? 22.480 16.682 -15.246 1.00 56.53 91 THR A O 1
ATOM 724 N N . PRO A 1 92 ? 21.706 17.216 -13.196 1.00 50.09 92 PRO A N 1
ATOM 725 C CA . PRO A 1 92 ? 22.799 18.135 -12.941 1.00 50.09 92 PRO A CA 1
ATOM 726 C C . PRO A 1 92 ? 24.062 17.290 -12.779 1.00 50.09 92 PRO A C 1
ATOM 728 O O . PRO A 1 92 ? 24.085 16.310 -12.034 1.00 50.09 92 PRO A O 1
ATOM 731 N N . ASN A 1 93 ? 25.070 17.643 -13.564 1.00 55.66 93 ASN A N 1
ATOM 732 C CA . ASN A 1 93 ? 26.380 17.021 -13.596 1.00 55.66 93 ASN A CA 1
ATOM 733 C C . ASN A 1 93 ? 26.982 17.080 -12.178 1.00 55.66 93 ASN A C 1
ATOM 735 O O . ASN A 1 93 ? 27.458 18.133 -11.761 1.00 55.66 93 ASN A O 1
ATOM 739 N N . MET A 1 94 ? 26.896 15.995 -11.405 1.00 50.88 94 MET A N 1
ATOM 740 C CA . MET A 1 94 ? 27.702 15.843 -10.193 1.00 50.88 94 MET A CA 1
ATOM 741 C C . MET A 1 94 ? 29.097 15.421 -10.650 1.00 50.88 94 MET A C 1
ATOM 743 O O . MET A 1 94 ? 29.378 14.230 -10.786 1.00 50.88 94 MET A O 1
ATOM 747 N N . ALA A 1 95 ? 29.895 16.433 -10.994 1.00 50.47 95 ALA A N 1
ATOM 748 C CA . ALA A 1 95 ? 31.349 16.354 -11.035 1.00 50.47 95 ALA A CA 1
ATOM 749 C C . ALA A 1 95 ? 31.909 16.384 -9.608 1.00 50.47 95 ALA A C 1
ATOM 751 O O . ALA A 1 95 ? 31.283 17.056 -8.753 1.00 50.47 95 ALA A O 1
#

Mean predicted aligned error: 10.68 Å

Sequence (95 aa):
MTEANKLSSLKLLAKRYARANRITLHQALDLVAGKLEFASWTKLVSASKRDWIPTIEQMASAEALVATDLPAYFRLGIPKQWPTAWRTLITPNMA

Foldseek 3Di:
DDLVVLLVVLLVLLVLQCVLVVHDSQVSLCVLCVLLVHNGNVRVVVVSVVVDHDDPVSSVSSNVVSVVSHDVCSVVVHDPPDPPVCVVVPDDDPD

Radius of gyration: 16.22 Å; Cα contacts (8 Å, |Δi|>4): 74; chains: 1; b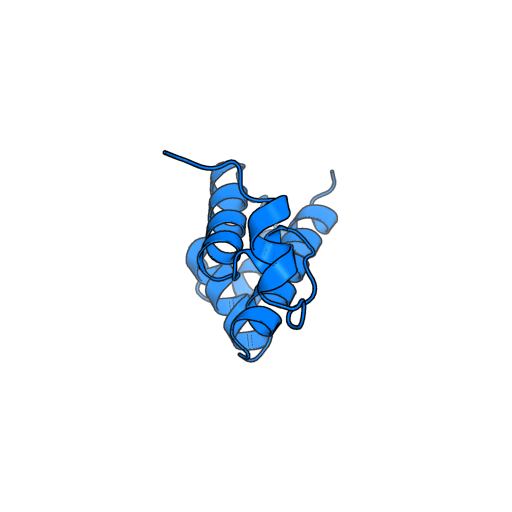ounding box: 45×28×40 Å

Secondary structure (DSSP, 8-state):
--HHHHHHHHHHHHHHHHHHHT--HHHHHHHHHHHTT-SSHHHHHHHHTTT----HHHHHHHHHHHHHHS-HHHHTT--TT--HHHHTTTS----